Protein AF-A0A7G2JWH4-F1 (afdb_monomer)

InterPro domains:
  IPR027417 P-loop containing nucleoside triphosphate hydrolase [G3DSA:3.40.50.300] (33-163)
  IPR027417 P-loop containing nucleoside triphosphate hydrolase [SSF52540] (48-160)
  IPR049945 ORC1/DEAH AAA+ ATPase domain [PF13401] (47-158)
  IPR052026 ExeA/AAA ATPase DNA-binding & secretion [PTHR35894] (27-168)

Organism: NCBI:txid456482

Mean predicted aligned error: 9.85 Å

pLDDT: mean 84.72, std 18.27, range [26.84, 98.69]

Sequence (174 aa):
MQRLDDKVAEYLARQDQKILKAHYNSQFVSTLAARKTMDVMQYAHTEGKIVVVYGAAGLGKTATLKEYAARYPSSMLIETDPGYNPRVLLHKIAENCGVVAQGGNHDVFEKIVEKLDGSERLLIIDEAELLSTRSLEFVRRLHDKTQIGVVLAGMPRLLVNLRGKSGELFSSIW

Nearest PDB structures (foldseek):
  8xvb-assembly1_H  TM=9.325E-01  e=2.026E-09  Escherichia phage Mu
  8xvc-assembly1_A  TM=9.546E-01  e=2.554E-09  Escherichia phage Mu
  8bd5-assembly1_J  TM=8.460E-01  e=2.345E-06  Scytonema hofmannii
  8pqy-assembly1_A  TM=6.222E-01  e=5.814E-02  Homo sapiens
  1mxs-assembly1_A  TM=3.214E-01  e=1.481E+00  Pseudomonas putida

Solvent-accessible surface area (backbone atoms only — not comparable to full-atom values): 9743 Å² total; per-residue (Å²): 113,71,76,57,56,54,51,50,51,53,49,50,54,52,48,50,52,50,51,52,53,52,63,77,64,60,72,82,72,84,40,74,69,43,48,55,50,50,53,52,52,49,49,15,30,76,69,30,31,82,42,78,50,68,44,70,87,89,74,50,60,70,62,43,54,52,52,50,40,72,74,37,80,64,38,38,81,42,81,58,51,88,81,45,44,54,59,55,48,50,41,54,52,17,56,73,70,75,41,83,69,57,81,55,65,66,54,35,49,53,54,42,40,68,67,37,42,85,55,66,24,25,43,33,31,37,47,43,52,52,49,45,69,70,35,51,48,52,52,52,52,45,29,76,74,23,49,25,7,30,38,42,25,27,44,68,65,29,62,56,62,60,48,58,96,70,76,57,63,84,78,80,81,137

Radius of gyration: 18.81 Å; Cα contacts (8 Å, |Δi|>4): 232; chains: 1; bounding box: 48×56×44 Å

Secondary structur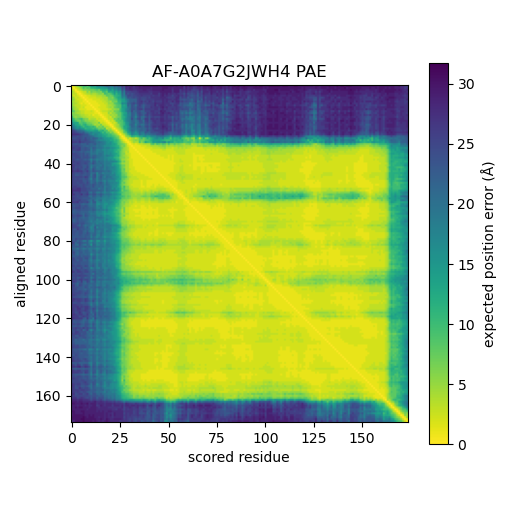e (DSSP, 8-state):
-HHHHHHHHHHHHHHHHHHHHHHHT-S----HHHHHHHHHHHHHHHHT-EEEEE--TTSSHHHHHHHHHHH-TTEEEEE--TT--HHHHHHHHHHHHT----SSHHHHHHHHHHHHTT---EEEEETGGGS-HHHHHHHHHHHHHH--EEEEEE-TTHHHHHTTTT--------

Foldseek 3Di:
DVVVVVVVVVVVVVVVVVVVVCVVVVPDDPDPLLVVLLVVQVCLLQQLEEDEAADDPPPCQVVSVVVSCVVDVLEDEDEDDLPDDLLNLLCSLCVSLVHDDDDDSVVSLVSSLVSQAVSSGEYEYAQLLSYALVNVVSVVVSSVSRSHGYYHYHYPCNVVRQCPDPNDDPDDDD

Structure (mmCIF, N/CA/C/O backbone):
data_AF-A0A7G2JWH4-F1
#
_entry.id   AF-A0A7G2JWH4-F1
#
loop_
_atom_site.group_PDB
_atom_site.id
_atom_site.type_symbol
_atom_site.label_atom_id
_atom_site.label_alt_id
_atom_site.label_comp_id
_atom_site.label_asym_id
_atom_site.label_entity_id
_atom_site.label_seq_id
_atom_site.pdbx_PDB_ins_code
_atom_site.Cartn_x
_atom_site.Cartn_y
_atom_site.Cartn_z
_atom_site.occupancy
_atom_site.B_iso_or_equiv
_atom_site.auth_seq_id
_atom_site.auth_comp_id
_atom_site.auth_asym_id
_atom_site.auth_atom_id
_atom_site.pdbx_PDB_model_num
ATOM 1 N N . MET A 1 1 ? 32.047 34.853 -12.181 1.00 55.22 1 MET A N 1
ATOM 2 C CA . MET A 1 1 ? 30.588 34.840 -12.422 1.00 55.22 1 MET A CA 1
ATOM 3 C C . MET A 1 1 ? 30.224 33.858 -13.530 1.00 55.22 1 MET A C 1
ATOM 5 O O . MET A 1 1 ? 29.509 32.924 -13.224 1.00 55.22 1 MET A O 1
ATOM 9 N N . GLN A 1 2 ? 30.857 33.927 -14.705 1.00 58.34 2 GLN A N 1
ATOM 10 C CA . GLN A 1 2 ? 30.590 33.074 -15.884 1.00 58.34 2 GLN A CA 1
ATOM 11 C C . GLN A 1 2 ? 30.420 31.554 -15.623 1.00 58.34 2 GLN A C 1
ATOM 13 O O . GLN A 1 2 ? 29.471 30.941 -16.087 1.00 58.34 2 GLN A O 1
ATOM 18 N N . ARG A 1 3 ? 31.268 30.945 -14.780 1.00 61.34 3 ARG A N 1
ATOM 19 C CA . ARG A 1 3 ? 31.238 29.493 -14.496 1.00 61.34 3 ARG A CA 1
ATOM 20 C C . ARG A 1 3 ? 30.019 29.011 -13.689 1.00 61.34 3 ARG A C 1
ATOM 22 O O . ARG A 1 3 ? 29.735 27.814 -13.677 1.00 61.34 3 ARG A O 1
ATOM 29 N N . LEU A 1 4 ? 29.363 29.902 -12.941 1.00 64.12 4 LEU A N 1
ATOM 30 C CA . LEU A 1 4 ? 28.152 29.558 -12.188 1.00 64.12 4 LEU A CA 1
ATOM 31 C C . LEU A 1 4 ? 26.940 29.570 -13.122 1.00 64.12 4 LEU A C 1
ATOM 33 O O . LEU A 1 4 ? 26.131 28.648 -13.069 1.00 64.12 4 LEU A O 1
ATOM 37 N N . ASP A 1 5 ? 26.893 30.549 -14.022 1.00 71.38 5 ASP A N 1
ATOM 38 C CA . ASP A 1 5 ? 25.829 30.711 -15.011 1.00 71.38 5 ASP A CA 1
ATOM 39 C C . ASP A 1 5 ? 25.803 29.527 -15.992 1.00 71.38 5 ASP A C 1
ATOM 41 O O . ASP A 1 5 ? 24.740 28.963 -16.248 1.00 71.38 5 ASP A O 1
ATOM 45 N N . ASP A 1 6 ? 26.975 29.044 -16.421 1.00 74.00 6 ASP A N 1
ATOM 46 C CA . ASP A 1 6 ? 27.096 27.860 -17.285 1.00 74.00 6 ASP A CA 1
ATOM 47 C C . ASP A 1 6 ? 26.560 26.582 -16.613 1.00 74.00 6 ASP A C 1
ATOM 49 O O . ASP A 1 6 ? 25.885 25.765 -17.239 1.00 74.00 6 ASP A O 1
ATOM 53 N N . LYS A 1 7 ? 26.815 26.413 -15.307 1.00 69.81 7 LYS A N 1
ATOM 54 C CA . LYS A 1 7 ? 26.317 25.260 -14.538 1.00 69.81 7 LYS A CA 1
ATOM 55 C C . LYS A 1 7 ? 24.815 25.329 -14.296 1.00 69.81 7 LYS A C 1
ATOM 57 O O . LYS A 1 7 ? 24.157 24.289 -14.273 1.00 69.81 7 LYS A O 1
ATOM 62 N N . VAL A 1 8 ? 24.278 26.531 -14.096 1.00 71.25 8 VAL A N 1
ATOM 63 C CA . VAL A 1 8 ? 22.834 26.751 -13.970 1.00 71.25 8 VAL A CA 1
ATOM 64 C C . VAL A 1 8 ? 22.151 26.463 -15.306 1.00 71.25 8 VAL A C 1
ATOM 66 O O . VAL A 1 8 ? 21.159 25.741 -15.325 1.00 71.25 8 VAL A O 1
ATOM 69 N N . ALA A 1 9 ? 22.719 26.916 -16.424 1.00 75.25 9 ALA A N 1
ATOM 70 C CA . ALA A 1 9 ? 22.206 26.622 -17.760 1.00 75.25 9 ALA A CA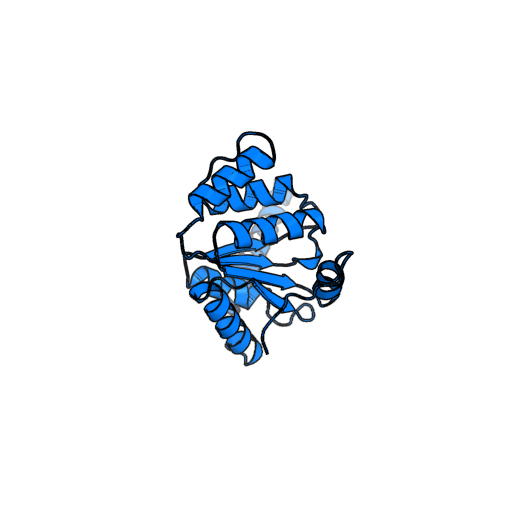 1
ATOM 71 C C . ALA A 1 9 ? 22.238 25.117 -18.081 1.00 75.25 9 ALA A C 1
ATOM 73 O O . ALA A 1 9 ? 21.250 24.568 -18.567 1.00 75.25 9 ALA A O 1
ATOM 74 N N . GLU A 1 10 ? 23.326 24.418 -17.742 1.00 78.75 10 GLU A N 1
ATOM 75 C CA . GLU A 1 10 ? 23.424 22.961 -17.905 1.00 78.75 10 GLU A CA 1
ATOM 76 C C . GLU A 1 10 ? 22.407 22.215 -17.021 1.00 78.75 10 GLU A C 1
ATOM 78 O O . GLU A 1 10 ? 21.809 21.222 -17.444 1.00 78.75 10 GLU A O 1
ATOM 83 N N . TYR A 1 11 ? 22.175 22.696 -15.795 1.00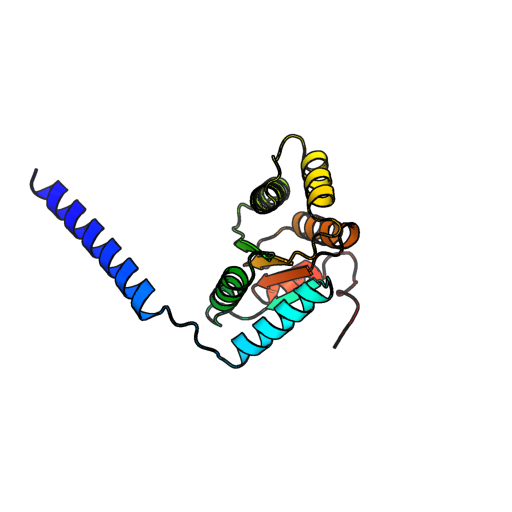 70.94 11 TYR A N 1
ATOM 84 C CA . TYR A 1 11 ? 21.171 22.138 -14.890 1.00 70.94 11 TYR A CA 1
ATOM 85 C C . TYR A 1 11 ? 19.744 22.329 -15.421 1.00 70.94 11 TYR A C 1
ATOM 87 O O . TYR A 1 11 ? 18.971 21.369 -15.432 1.00 70.94 11 TYR A O 1
ATOM 95 N N . LEU A 1 12 ? 19.413 23.529 -15.905 1.00 74.31 12 LEU A N 1
ATOM 96 C CA . LEU A 1 12 ? 18.108 23.837 -16.491 1.00 74.31 12 LEU A CA 1
ATOM 97 C C . LEU A 1 12 ? 17.874 23.031 -17.774 1.00 74.31 12 LEU A C 1
ATOM 99 O O . LEU A 1 12 ? 16.856 22.361 -17.880 1.00 74.31 12 LEU A O 1
ATOM 103 N N . ALA A 1 13 ? 18.861 22.940 -18.671 1.00 73.06 13 ALA A N 1
ATOM 104 C CA . ALA A 1 13 ? 18.763 22.114 -19.877 1.00 73.06 13 ALA A CA 1
ATOM 105 C C . ALA A 1 13 ? 18.560 20.619 -19.559 1.00 73.06 13 ALA A C 1
ATOM 107 O O . ALA A 1 13 ? 17.812 19.920 -20.246 1.00 73.06 13 ALA A O 1
ATOM 108 N N . ARG A 1 14 ? 19.186 20.109 -18.486 1.00 65.19 14 ARG A N 1
ATOM 109 C CA . ARG A 1 14 ? 18.938 18.746 -17.983 1.00 65.19 14 ARG A CA 1
ATOM 110 C C . ARG A 1 14 ? 17.534 18.581 -17.407 1.00 65.19 14 ARG A C 1
ATOM 112 O O . ARG A 1 14 ? 16.964 17.498 -17.547 1.00 65.19 14 ARG A O 1
ATOM 119 N N . GLN A 1 15 ? 16.985 19.599 -16.745 1.00 62.81 15 GLN A N 1
ATOM 120 C CA . GLN A 1 15 ? 15.600 19.570 -16.273 1.00 62.81 15 GLN A CA 1
ATOM 121 C C . GLN A 1 15 ? 14.619 19.605 -17.445 1.00 62.81 15 GLN A C 1
ATOM 123 O O . GLN A 1 15 ? 13.737 18.753 -17.501 1.00 62.81 15 GLN A O 1
ATOM 128 N N . ASP A 1 16 ? 14.846 20.467 -18.432 1.00 64.94 16 ASP A N 1
ATOM 129 C CA . ASP A 1 16 ? 14.018 20.573 -19.633 1.00 64.94 16 ASP A CA 1
ATOM 130 C C . ASP A 1 16 ? 14.042 19.278 -20.447 1.00 64.94 16 ASP A C 1
ATOM 132 O O . ASP A 1 16 ? 13.001 18.804 -20.893 1.00 64.94 16 ASP A O 1
ATOM 136 N N . GLN A 1 17 ? 15.199 18.619 -20.569 1.00 53.50 17 GLN A N 1
ATOM 137 C CA . GLN A 1 17 ? 15.286 17.298 -21.199 1.00 53.50 17 GLN A CA 1
ATOM 138 C C . GLN A 1 17 ? 14.561 16.200 -20.410 1.00 53.50 17 GLN A C 1
ATOM 140 O O . GLN A 1 17 ? 13.998 15.290 -21.022 1.00 53.50 17 GLN A O 1
ATOM 145 N N . LYS A 1 18 ? 14.556 16.254 -19.070 1.00 51.22 18 LYS A N 1
ATOM 146 C CA . LYS A 1 18 ? 13.765 15.330 -18.237 1.00 51.22 18 LYS A CA 1
ATOM 147 C C . LYS A 1 18 ? 12.267 15.582 -18.399 1.00 51.22 18 LYS A C 1
ATOM 149 O O . LYS A 1 18 ? 11.521 14.617 -18.523 1.00 51.22 18 LYS A O 1
ATOM 154 N N . ILE A 1 19 ? 11.853 16.847 -18.454 1.00 52.53 19 ILE A N 1
ATOM 155 C CA . ILE A 1 19 ? 10.468 17.269 -18.688 1.00 52.53 19 ILE A CA 1
ATOM 156 C C . ILE A 1 19 ? 10.018 16.826 -20.088 1.00 52.53 19 ILE A C 1
ATOM 158 O O . ILE A 1 19 ? 9.011 16.138 -20.224 1.00 52.53 19 ILE A O 1
ATOM 162 N N . LEU A 1 20 ? 10.810 17.096 -21.129 1.00 47.47 20 LEU A N 1
ATOM 163 C CA . LEU A 1 20 ? 10.532 16.679 -22.507 1.00 47.47 20 LEU A CA 1
ATOM 164 C C . LEU A 1 20 ? 10.472 15.152 -22.655 1.00 47.47 20 LEU A C 1
ATOM 166 O O . LEU A 1 20 ? 9.548 14.645 -23.285 1.00 47.47 20 LEU A O 1
ATOM 170 N N . LYS A 1 21 ? 11.393 14.390 -22.044 1.00 42.28 21 LYS A N 1
ATOM 171 C CA . LYS A 1 21 ? 11.318 12.914 -22.037 1.00 42.28 21 LYS A CA 1
ATOM 172 C C . LYS A 1 21 ? 10.117 12.383 -21.257 1.00 42.28 21 LYS A C 1
ATOM 174 O O . LYS A 1 21 ? 9.547 11.377 -21.669 1.00 42.28 21 LYS A O 1
ATOM 179 N N . ALA A 1 22 ? 9.726 13.037 -20.164 1.00 46.41 22 ALA A N 1
ATOM 180 C CA . ALA A 1 22 ? 8.513 12.688 -19.430 1.00 46.41 22 ALA A CA 1
ATOM 181 C C . ALA A 1 22 ? 7.254 12.929 -20.282 1.00 46.41 22 ALA A C 1
ATOM 183 O O . ALA A 1 22 ? 6.351 12.097 -20.275 1.00 46.41 22 ALA A O 1
ATOM 184 N N . HIS A 1 23 ? 7.223 14.004 -21.079 1.00 43.19 23 HIS A N 1
ATOM 185 C CA . HIS A 1 23 ? 6.112 14.304 -21.987 1.00 43.19 23 HIS A CA 1
ATOM 186 C C . HIS A 1 23 ? 6.062 13.401 -23.228 1.00 43.19 23 HIS A C 1
ATOM 188 O O . HIS A 1 23 ? 4.973 13.006 -23.632 1.00 43.19 23 HIS A O 1
ATOM 194 N N . TYR A 1 24 ? 7.203 13.020 -23.814 1.00 39.78 24 TYR A N 1
ATOM 195 C CA . TYR A 1 24 ? 7.237 12.139 -24.993 1.00 39.78 24 TYR A CA 1
ATOM 196 C C . TYR A 1 24 ? 6.878 10.673 -24.692 1.00 39.78 24 TYR A C 1
ATOM 198 O O . TYR A 1 24 ? 6.575 9.923 -25.615 1.00 39.78 24 TYR A O 1
ATOM 206 N N . ASN A 1 25 ? 6.881 10.265 -23.419 1.00 43.12 25 ASN A N 1
ATOM 207 C CA . ASN A 1 25 ? 6.579 8.897 -22.981 1.00 43.12 25 ASN A CA 1
ATOM 208 C C . ASN A 1 25 ? 5.259 8.802 -22.183 1.00 43.12 25 ASN A C 1
ATOM 210 O O . ASN A 1 25 ? 5.034 7.813 -21.487 1.00 43.12 25 ASN A O 1
ATOM 214 N N . SER A 1 26 ? 4.416 9.845 -22.227 1.00 46.09 26 SER A N 1
ATOM 215 C CA . SER A 1 26 ? 3.292 10.032 -21.294 1.00 46.09 26 SER A CA 1
ATOM 216 C C . SER A 1 26 ? 2.003 9.292 -21.655 1.00 46.09 26 SER A C 1
ATOM 218 O O . SER A 1 26 ? 1.088 9.240 -20.835 1.00 46.09 26 SER A O 1
ATOM 220 N N . GLN A 1 27 ? 1.897 8.703 -22.849 1.00 51.00 27 GLN A N 1
ATOM 221 C CA . GLN A 1 27 ? 0.755 7.847 -23.157 1.00 51.00 27 GLN A CA 1
ATOM 222 C C . GLN A 1 27 ? 0.991 6.467 -22.553 1.00 51.00 27 GLN A C 1
ATOM 224 O O . GLN A 1 27 ? 1.809 5.689 -23.045 1.00 51.00 27 GLN A O 1
ATOM 229 N N . PHE A 1 28 ? 0.261 6.161 -21.480 1.00 58.34 28 PHE A N 1
ATOM 230 C CA . PHE A 1 28 ? 0.179 4.810 -20.942 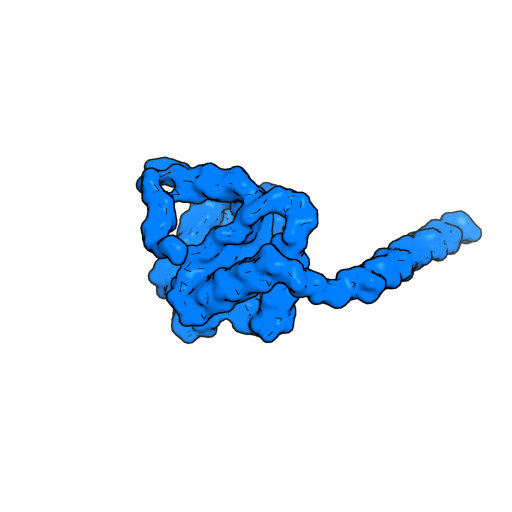1.00 58.34 28 PHE A CA 1
ATOM 231 C C . PHE A 1 28 ? -0.149 3.822 -22.069 1.00 58.34 28 PHE A C 1
ATOM 233 O O . PHE A 1 28 ? -1.216 3.869 -22.686 1.00 58.34 28 PHE A O 1
ATOM 240 N N . VAL A 1 29 ? 0.784 2.912 -22.34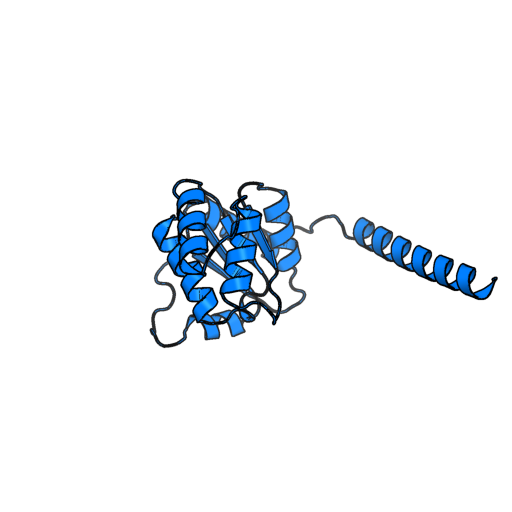8 1.00 67.00 29 VAL A N 1
ATOM 241 C CA . VAL A 1 29 ? 0.598 1.895 -23.380 1.00 67.00 29 VAL A CA 1
ATOM 242 C C . VAL A 1 29 ? -0.193 0.740 -22.782 1.00 67.00 29 VAL A C 1
ATOM 244 O O . VAL A 1 29 ? 0.290 0.012 -21.913 1.00 67.00 29 VAL A O 1
ATOM 247 N N . SER A 1 30 ? -1.412 0.544 -23.286 1.00 69.50 30 SER A N 1
ATOM 248 C CA . SER A 1 30 ? -2.289 -0.564 -22.901 1.00 69.50 30 SER A CA 1
ATOM 249 C C . SER A 1 30 ? -1.749 -1.899 -23.435 1.00 69.50 30 SER A C 1
ATOM 251 O O . SER A 1 30 ? -2.200 -2.426 -24.454 1.00 69.50 30 SER A O 1
ATOM 253 N N . THR A 1 31 ? -0.743 -2.449 -22.752 1.00 82.19 31 THR A N 1
ATOM 254 C CA . THR A 1 31 ? -0.253 -3.813 -22.992 1.00 82.19 31 THR A CA 1
ATOM 255 C C . THR A 1 31 ? -1.224 -4.839 -22.402 1.00 82.19 31 THR A C 1
ATOM 257 O O . THR A 1 31 ? -2.043 -4.520 -21.538 1.00 82.19 31 THR A O 1
ATOM 260 N N . LEU A 1 32 ? -1.130 -6.104 -22.827 1.00 79.81 32 LEU A N 1
ATOM 261 C CA . LEU A 1 32 ? -1.929 -7.188 -22.238 1.00 79.81 32 LEU A CA 1
ATOM 262 C C . LEU A 1 32 ? -1.697 -7.311 -20.720 1.00 79.81 32 LEU A C 1
ATOM 264 O O . LEU A 1 32 ? -2.649 -7.491 -19.966 1.00 79.81 32 LEU A O 1
ATOM 268 N N . ALA A 1 33 ? -0.442 -7.191 -20.279 1.00 79.56 33 ALA A N 1
ATOM 269 C CA . ALA A 1 33 ? -0.078 -7.248 -18.865 1.00 79.56 33 ALA A CA 1
ATOM 270 C C . ALA A 1 33 ? -0.654 -6.062 -18.081 1.00 79.56 33 ALA A C 1
ATOM 272 O O . ALA A 1 33 ? -1.157 -6.244 -16.972 1.00 79.56 33 ALA A O 1
ATOM 273 N N . ALA A 1 34 ? -0.637 -4.870 -18.680 1.00 85.62 34 ALA A N 1
ATOM 274 C CA . ALA A 1 34 ? -1.188 -3.675 -18.066 1.00 85.62 34 ALA A CA 1
ATOM 275 C C . ALA A 1 34 ? -2.719 -3.763 -17.942 1.00 85.62 34 ALA A C 1
ATOM 277 O O . ALA A 1 34 ? -3.250 -3.464 -16.881 1.00 85.62 34 ALA A O 1
ATOM 278 N N . ARG A 1 35 ? -3.424 -4.272 -18.966 1.00 88.25 35 ARG A N 1
ATOM 279 C CA . ARG A 1 35 ? -4.875 -4.538 -18.894 1.00 88.25 35 ARG A CA 1
ATOM 280 C C . ARG A 1 35 ? -5.232 -5.526 -17.785 1.00 88.25 35 ARG A C 1
ATOM 282 O O . ARG A 1 35 ? -6.016 -5.185 -16.916 1.00 88.25 35 ARG A O 1
ATOM 289 N N . LYS A 1 36 ? -4.575 -6.690 -17.744 1.00 88.50 36 LYS A N 1
ATOM 290 C CA . LYS A 1 36 ? -4.809 -7.683 -16.680 1.00 88.50 36 LYS A CA 1
ATOM 291 C C . LYS A 1 36 ? -4.546 -7.118 -15.285 1.00 88.50 36 LYS A C 1
ATOM 293 O O . LYS A 1 36 ? -5.293 -7.394 -14.358 1.00 88.50 36 LYS A O 1
ATOM 298 N N . THR A 1 37 ? -3.481 -6.331 -15.137 1.00 91.31 37 THR A N 1
ATOM 299 C CA . THR A 1 37 ? -3.176 -5.665 -13.866 1.00 91.31 37 THR A CA 1
ATOM 300 C C . THR A 1 37 ? -4.284 -4.684 -13.485 1.00 91.31 37 THR A C 1
ATOM 302 O O . THR A 1 37 ? -4.736 -4.721 -12.349 1.00 91.31 37 THR A O 1
ATOM 305 N N . MET A 1 38 ? -4.768 -3.864 -14.426 1.00 93.94 38 MET A N 1
ATOM 306 C CA . MET A 1 38 ? -5.902 -2.960 -14.195 1.00 93.94 38 MET A CA 1
ATOM 307 C C . MET A 1 38 ? -7.161 -3.720 -13.756 1.00 93.94 38 MET A C 1
ATOM 309 O O . MET A 1 38 ? -7.799 -3.306 -12.794 1.00 93.94 38 MET A O 1
ATOM 313 N N . ASP A 1 39 ? -7.482 -4.844 -14.403 1.00 93.19 39 ASP A N 1
ATOM 314 C CA . ASP A 1 39 ? -8.656 -5.662 -14.068 1.00 93.19 39 ASP A CA 1
ATOM 315 C C . ASP A 1 39 ? -8.555 -6.239 -12.645 1.00 93.19 39 ASP A C 1
ATOM 317 O O . ASP A 1 39 ? -9.505 -6.173 -11.867 1.00 93.19 39 ASP A O 1
ATOM 321 N N . VAL A 1 40 ? -7.379 -6.750 -12.265 1.00 93.88 40 VAL A N 1
ATOM 322 C CA . VAL A 1 40 ? -7.128 -7.290 -10.917 1.00 93.88 40 VAL A CA 1
ATOM 323 C C . VAL A 1 40 ? -7.146 -6.187 -9.852 1.00 93.88 40 VAL A C 1
ATOM 325 O O . VAL A 1 40 ? -7.651 -6.402 -8.752 1.00 93.88 40 VAL A O 1
ATOM 328 N N . MET A 1 41 ? -6.631 -4.995 -10.164 1.00 96.81 41 MET A N 1
ATOM 329 C CA . MET A 1 41 ? -6.727 -3.836 -9.271 1.00 96.81 41 MET A CA 1
ATOM 330 C C . MET A 1 41 ? -8.176 -3.376 -9.099 1.00 96.81 41 MET A C 1
ATOM 332 O O . MET A 1 41 ? -8.572 -3.055 -7.981 1.00 96.81 41 MET A O 1
ATOM 336 N N . GLN A 1 42 ? -8.966 -3.387 -10.176 1.00 96.69 42 GLN A N 1
ATOM 337 C CA . GLN A 1 42 ? -10.391 -3.074 -10.122 1.00 96.69 42 GLN A CA 1
ATOM 338 C C . GLN A 1 42 ? -11.138 -4.070 -9.242 1.00 96.69 42 GLN A C 1
ATOM 340 O O . GLN A 1 42 ? -11.890 -3.651 -8.371 1.00 96.69 42 GLN A O 1
ATOM 345 N N . TYR A 1 43 ? -10.871 -5.366 -9.411 1.00 94.50 43 TYR A N 1
ATOM 346 C CA . TYR A 1 43 ? -11.425 -6.414 -8.559 1.00 94.50 43 TYR A CA 1
ATOM 347 C C . TYR A 1 43 ? -11.086 -6.192 -7.078 1.00 94.50 43 TYR A C 1
ATOM 349 O O . TYR A 1 43 ? -11.968 -6.237 -6.227 1.00 94.50 43 TYR A O 1
ATOM 357 N N . ALA A 1 44 ? -9.824 -5.888 -6.759 1.00 95.56 44 ALA A N 1
ATOM 358 C CA . ALA A 1 44 ? -9.423 -5.580 -5.387 1.00 95.56 44 ALA A CA 1
ATOM 359 C C . ALA A 1 44 ? -10.164 -4.363 -4.821 1.00 95.56 44 ALA A C 1
ATOM 361 O O . ALA A 1 44 ? -10.572 -4.380 -3.663 1.00 95.56 44 ALA A O 1
ATOM 362 N N . HIS A 1 45 ? -10.338 -3.325 -5.640 1.00 97.75 45 HIS A N 1
ATOM 363 C CA . HIS A 1 45 ? -11.004 -2.082 -5.265 1.00 97.75 45 HIS A CA 1
ATOM 364 C C . HIS A 1 45 ? -12.492 -2.280 -4.978 1.00 97.75 45 HIS A C 1
ATOM 366 O O . HIS A 1 45 ? -12.973 -1.750 -3.986 1.00 97.75 45 HIS A O 1
ATOM 372 N N . THR A 1 46 ? -13.208 -3.036 -5.815 1.00 95.25 46 THR A N 1
ATOM 373 C CA . THR A 1 46 ? -14.661 -3.215 -5.670 1.00 95.25 46 THR A CA 1
ATOM 374 C C . THR A 1 46 ? -15.023 -4.283 -4.646 1.00 95.25 46 THR A C 1
ATOM 376 O O . THR A 1 46 ? -15.988 -4.116 -3.913 1.00 95.25 46 THR A O 1
ATOM 379 N N . GLU A 1 47 ? -14.246 -5.365 -4.564 1.00 95.50 47 GLU A N 1
ATOM 380 C CA . GLU A 1 47 ? -14.556 -6.513 -3.700 1.00 95.50 47 GLU A CA 1
ATOM 381 C C . GLU A 1 47 ? -13.851 -6.467 -2.337 1.00 95.50 47 GLU A C 1
ATOM 383 O O . GLU A 1 47 ? -13.961 -7.417 -1.555 1.00 95.50 47 GLU A O 1
ATOM 388 N N . GLY A 1 48 ? -13.067 -5.417 -2.071 1.00 93.19 48 GLY A N 1
ATOM 389 C CA . GLY A 1 48 ? -12.326 -5.276 -0.818 1.00 93.19 48 GLY A CA 1
ATOM 390 C C . GLY A 1 48 ? -11.320 -6.407 -0.596 1.00 93.19 48 GLY A C 1
ATOM 391 O O . GLY A 1 48 ? -11.213 -6.931 0.507 1.00 93.19 48 GLY A O 1
ATOM 392 N N . LYS A 1 49 ? -10.632 -6.862 -1.653 1.00 94.31 49 LYS A N 1
ATOM 393 C CA . LYS A 1 49 ? -9.692 -7.999 -1.585 1.00 94.31 49 LYS A CA 1
ATOM 394 C C . LYS A 1 49 ? -8.242 -7.550 -1.525 1.00 94.31 49 LYS A C 1
ATOM 396 O O . LYS A 1 49 ? -7.868 -6.518 -2.079 1.00 94.31 49 LYS A O 1
ATOM 401 N N . ILE A 1 50 ? -7.403 -8.394 -0.922 1.00 94.88 50 ILE A N 1
ATOM 402 C CA . ILE A 1 50 ? -5.950 -8.304 -1.075 1.00 94.88 50 ILE A CA 1
ATOM 403 C C . ILE A 1 50 ? -5.531 -9.053 -2.340 1.00 94.88 50 ILE A C 1
ATOM 405 O O . ILE A 1 50 ? -5.771 -10.252 -2.465 1.00 94.88 50 ILE A O 1
ATOM 409 N N . VAL A 1 51 ? -4.847 -8.365 -3.248 1.00 94.75 51 VAL A N 1
ATOM 410 C CA . VAL A 1 51 ? -4.257 -8.943 -4.459 1.00 94.75 51 VAL A CA 1
ATOM 411 C C . VAL A 1 51 ? -2.759 -8.666 -4.516 1.00 94.75 51 VAL A C 1
ATOM 413 O O . VAL A 1 51 ? -2.270 -7.646 -4.025 1.00 94.75 51 VAL A O 1
ATOM 416 N N . VAL A 1 52 ? -2.016 -9.579 -5.141 1.00 94.62 52 VAL A N 1
ATOM 417 C CA . VAL A 1 52 ? -0.564 -9.458 -5.314 1.00 94.62 52 VAL A CA 1
ATOM 418 C C . VAL A 1 52 ? -0.228 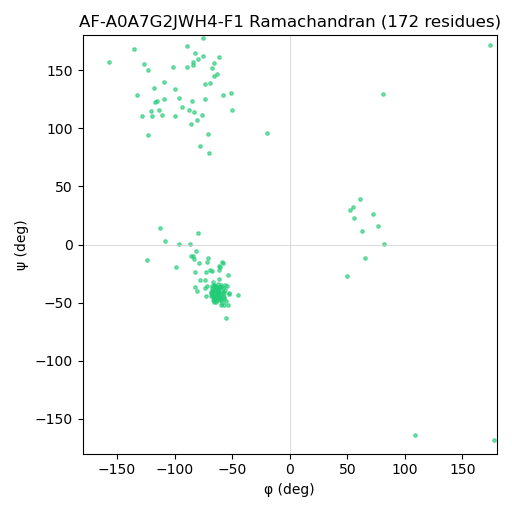-9.387 -6.797 1.00 94.62 52 VAL A C 1
ATOM 420 O O . VAL A 1 52 ? -0.525 -10.308 -7.554 1.00 94.62 52 VAL A O 1
ATOM 423 N N . VAL A 1 53 ? 0.445 -8.314 -7.207 1.00 92.06 53 VAL A N 1
ATOM 424 C CA . VAL A 1 53 ? 0.908 -8.101 -8.583 1.00 92.06 53 VAL A CA 1
ATOM 425 C C . VAL A 1 53 ? 2.428 -8.189 -8.606 1.00 92.06 53 VAL A C 1
ATOM 427 O O . VAL A 1 53 ? 3.124 -7.316 -8.096 1.00 92.06 53 VAL A O 1
ATOM 430 N N . TYR A 1 54 ? 2.985 -9.230 -9.220 1.00 90.31 54 TYR A N 1
ATOM 431 C CA . TYR A 1 54 ? 4.435 -9.419 -9.248 1.00 90.31 54 TYR A CA 1
ATOM 432 C C . TYR A 1 54 ? 4.987 -9.611 -10.658 1.00 90.31 54 TYR A C 1
ATOM 434 O O . TYR A 1 54 ? 4.300 -10.041 -11.580 1.00 90.31 54 TYR A O 1
ATOM 442 N N . GLY A 1 55 ? 6.264 -9.280 -10.828 1.00 87.19 55 GLY A N 1
ATOM 443 C CA . GLY A 1 55 ? 6.983 -9.451 -12.089 1.00 87.19 55 GLY A CA 1
ATOM 444 C C . GLY A 1 55 ? 8.377 -8.842 -12.022 1.00 87.19 55 GLY A C 1
ATOM 445 O O . GLY A 1 55 ? 8.693 -8.147 -11.059 1.00 87.19 55 GLY A O 1
ATOM 446 N N . ALA A 1 56 ? 9.214 -9.069 -13.031 1.00 81.62 56 ALA A N 1
ATOM 447 C CA . ALA A 1 56 ? 10.532 -8.441 -13.109 1.00 81.62 56 ALA A CA 1
ATOM 448 C C . ALA A 1 56 ? 10.450 -6.899 -13.184 1.00 81.62 56 ALA A C 1
ATOM 450 O O . ALA A 1 56 ? 9.403 -6.315 -13.499 1.00 81.62 56 ALA A O 1
ATOM 451 N N . ALA A 1 57 ? 11.560 -6.228 -12.875 1.00 81.62 57 ALA A N 1
ATOM 452 C CA . ALA A 1 57 ? 11.691 -4.788 -13.061 1.00 81.62 57 ALA A CA 1
ATOM 453 C C . ALA A 1 57 ? 11.583 -4.441 -14.556 1.00 81.62 57 ALA A C 1
ATOM 455 O O . ALA A 1 57 ? 11.980 -5.229 -15.412 1.00 81.62 57 ALA A O 1
ATOM 456 N N . GLY A 1 58 ? 11.011 -3.279 -14.873 1.00 79.88 58 GLY A N 1
ATOM 457 C CA . GLY A 1 58 ? 10.837 -2.835 -16.262 1.00 79.88 58 GLY A CA 1
ATOM 458 C C . GLY A 1 58 ? 9.616 -3.404 -17.001 1.00 79.88 58 GLY A C 1
ATOM 459 O O . GLY A 1 58 ? 9.379 -3.013 -18.136 1.00 79.88 58 GLY A O 1
ATOM 460 N N . LEU A 1 59 ? 8.785 -4.247 -16.372 1.00 81.94 59 LEU A N 1
ATOM 461 C CA . LEU A 1 59 ? 7.544 -4.773 -16.980 1.00 81.94 59 LEU A CA 1
ATOM 462 C C . LEU A 1 59 ? 6.345 -3.802 -16.938 1.00 81.94 59 LEU A C 1
ATOM 464 O O . LEU A 1 59 ? 5.216 -4.201 -17.204 1.00 81.94 59 LEU A O 1
ATOM 468 N N . GLY A 1 60 ? 6.561 -2.538 -16.566 1.00 85.06 60 GLY A N 1
ATOM 469 C CA . GLY A 1 60 ? 5.499 -1.525 -16.536 1.00 85.06 60 GLY A CA 1
ATOM 470 C C . GLY A 1 60 ? 4.530 -1.616 -15.349 1.00 85.06 60 GLY A C 1
ATOM 471 O O . GLY A 1 60 ? 3.477 -0.983 -15.396 1.00 85.06 60 GLY A O 1
ATOM 472 N N . LYS A 1 61 ? 4.874 -2.355 -14.279 1.00 89.94 61 LYS A N 1
ATOM 473 C CA . LYS A 1 61 ? 4.059 -2.452 -13.048 1.00 89.94 61 LYS A CA 1
ATOM 474 C C . LYS A 1 61 ? 3.779 -1.068 -12.458 1.00 89.94 61 LYS A C 1
ATOM 476 O O . LYS A 1 61 ? 2.642 -0.621 -12.500 1.00 89.94 61 LYS A O 1
ATOM 481 N N . THR A 1 62 ? 4.825 -0.354 -12.044 1.00 92.88 62 THR A N 1
ATOM 482 C CA . THR A 1 62 ? 4.749 1.000 -11.471 1.00 92.88 62 THR A CA 1
ATOM 483 C C . THR A 1 62 ? 3.974 1.975 -12.356 1.00 92.88 62 THR A C 1
ATOM 485 O O . THR A 1 62 ? 3.141 2.726 -11.861 1.00 92.88 62 THR A O 1
ATOM 488 N N . ALA A 1 63 ? 4.179 1.934 -13.679 1.00 93.25 63 ALA A N 1
ATOM 489 C CA . ALA A 1 63 ? 3.425 2.771 -14.615 1.00 93.25 63 ALA A CA 1
ATOM 490 C C . ALA A 1 63 ? 1.919 2.451 -14.599 1.00 93.25 63 ALA A C 1
ATOM 492 O O . ALA A 1 63 ? 1.100 3.361 -14.608 1.00 93.25 63 ALA A O 1
ATOM 493 N N . THR A 1 64 ? 1.554 1.169 -14.516 1.00 93.69 64 THR A N 1
ATOM 494 C CA . THR A 1 64 ? 0.155 0.728 -14.429 1.00 93.69 64 THR A CA 1
ATOM 495 C C . THR A 1 64 ? -0.485 1.112 -13.096 1.00 93.69 64 THR A C 1
ATOM 497 O O . THR A 1 64 ? -1.612 1.598 -13.090 1.00 93.69 64 THR A O 1
ATOM 500 N N . LEU A 1 65 ? 0.235 0.961 -11.979 1.00 96.44 65 LEU A N 1
ATOM 501 C CA . LEU A 1 65 ? -0.253 1.364 -10.654 1.00 96.44 65 LEU A CA 1
ATOM 502 C C . LEU A 1 65 ? -0.511 2.874 -10.584 1.00 96.44 65 LEU A C 1
ATOM 504 O O . LEU A 1 65 ? -1.555 3.296 -10.092 1.00 96.44 65 LEU A O 1
ATOM 508 N N . LYS A 1 66 ? 0.421 3.680 -11.113 1.00 96.56 66 LYS A N 1
ATOM 509 C CA . LYS A 1 66 ? 0.298 5.144 -11.193 1.00 96.56 66 LYS A CA 1
ATOM 510 C C . LYS A 1 66 ? -0.875 5.567 -12.067 1.00 96.56 66 LYS A C 1
ATOM 512 O O . LYS A 1 66 ? -1.638 6.440 -11.671 1.00 96.56 66 LYS A O 1
ATOM 517 N N . GLU A 1 67 ? -1.042 4.921 -13.218 1.00 95.50 67 GLU A N 1
ATOM 518 C CA . GLU A 1 67 ? -2.173 5.171 -14.111 1.00 95.50 67 GLU A CA 1
ATOM 519 C C . GLU A 1 67 ? -3.509 4.840 -13.430 1.00 95.50 67 GLU A C 1
ATOM 521 O O . GLU A 1 67 ? -4.443 5.635 -13.497 1.00 95.50 67 GLU A O 1
ATOM 526 N N . TYR A 1 68 ? -3.611 3.703 -12.731 1.00 96.19 68 TYR A N 1
ATOM 527 C CA . TYR A 1 68 ? -4.824 3.357 -11.987 1.00 96.19 68 TYR A CA 1
ATOM 528 C C . TYR A 1 68 ? -5.105 4.397 -10.897 1.00 96.19 68 TYR A C 1
ATOM 530 O O . TYR A 1 68 ? -6.230 4.881 -10.778 1.00 96.19 68 TYR A O 1
ATOM 538 N N . ALA A 1 69 ? -4.074 4.785 -10.139 1.00 96.62 69 ALA A N 1
ATOM 539 C CA . ALA A 1 69 ? -4.219 5.754 -9.062 1.00 96.62 69 ALA A CA 1
ATOM 540 C C . ALA A 1 69 ? -4.663 7.139 -9.558 1.00 96.62 69 ALA A C 1
ATOM 542 O O . ALA A 1 69 ? -5.487 7.793 -8.924 1.00 96.62 69 ALA A O 1
ATOM 543 N N . ALA A 1 70 ? -4.182 7.556 -10.732 1.00 95.69 70 ALA A N 1
ATOM 544 C CA . ALA A 1 70 ? -4.615 8.787 -11.383 1.00 95.69 70 ALA A CA 1
ATOM 545 C C . ALA A 1 70 ? -6.082 8.734 -11.851 1.00 95.69 70 ALA A C 1
ATOM 547 O O . ALA A 1 70 ? -6.764 9.758 -11.842 1.00 95.69 70 ALA A O 1
ATOM 548 N N . ARG A 1 71 ? -6.580 7.556 -12.252 1.00 95.38 71 ARG A N 1
ATOM 549 C CA . ARG A 1 71 ? -7.971 7.364 -12.703 1.00 95.38 71 ARG A CA 1
ATOM 550 C C . ARG A 1 71 ? -8.977 7.280 -11.560 1.00 95.38 71 ARG A C 1
ATOM 552 O O . ARG A 1 71 ? -10.126 7.671 -11.747 1.00 95.38 71 ARG A O 1
ATOM 559 N N . TYR A 1 72 ? -8.561 6.769 -10.403 1.00 94.75 72 TYR A N 1
ATOM 560 C CA . TYR A 1 72 ? -9.444 6.498 -9.270 1.00 94.75 72 TYR A CA 1
ATOM 561 C C . TYR A 1 72 ? -8.970 7.227 -8.005 1.00 94.75 72 TYR A C 1
ATOM 563 O O . TYR A 1 72 ? -8.170 6.675 -7.245 1.00 94.75 72 TYR A O 1
ATOM 571 N N . PRO A 1 73 ? -9.496 8.435 -7.717 1.00 92.94 73 PRO A N 1
ATOM 572 C CA . PRO A 1 73 ? -9.088 9.240 -6.559 1.00 92.94 73 PRO A CA 1
ATOM 573 C C . PRO A 1 73 ? -9.332 8.590 -5.186 1.00 92.94 73 PRO A C 1
ATOM 575 O O . PRO A 1 73 ? -8.736 9.001 -4.192 1.00 92.94 73 PRO A O 1
ATOM 578 N N . SER A 1 74 ? -10.205 7.581 -5.106 1.00 95.12 74 SER A N 1
ATOM 579 C CA . SER A 1 74 ? -10.418 6.778 -3.893 1.00 95.12 74 SER A CA 1
ATOM 580 C C . SER A 1 74 ? -9.245 5.841 -3.581 1.00 95.12 74 SER A C 1
ATOM 582 O O . SER A 1 74 ? -9.161 5.317 -2.469 1.00 95.12 74 SER A O 1
ATOM 584 N N . SER A 1 75 ? -8.307 5.660 -4.511 1.00 97.25 75 SER A N 1
ATOM 585 C CA . SER A 1 75 ? -7.092 4.883 -4.286 1.00 97.25 75 SER A CA 1
ATOM 586 C C . SER A 1 75 ? -5.977 5.699 -3.618 1.00 97.25 75 SER A C 1
ATOM 588 O O . SER A 1 75 ? -5.916 6.924 -3.704 1.00 97.25 75 SER A O 1
ATOM 590 N N . MET A 1 76 ? -5.090 5.003 -2.915 1.00 97.56 76 MET A N 1
ATOM 591 C CA . MET A 1 76 ? -3.943 5.556 -2.203 1.00 97.56 76 MET A CA 1
ATOM 592 C C . MET A 1 76 ? -2.705 4.790 -2.638 1.00 97.56 76 MET A C 1
ATOM 594 O O . MET A 1 76 ? -2.567 3.615 -2.303 1.00 97.56 76 MET A O 1
ATOM 598 N N . LEU A 1 77 ? -1.814 5.439 -3.384 1.00 98.12 77 LEU A N 1
ATOM 599 C CA . LEU A 1 77 ? -0.567 4.831 -3.837 1.00 98.12 77 LEU A CA 1
ATOM 600 C C . LEU A 1 77 ? 0.583 5.193 -2.898 1.00 98.12 77 LEU A C 1
ATOM 602 O O . LEU A 1 77 ? 0.866 6.365 -2.661 1.00 98.12 77 LEU A O 1
ATOM 606 N N . ILE A 1 78 ? 1.278 4.170 -2.410 1.00 98.19 78 ILE A N 1
ATOM 607 C CA . ILE A 1 78 ? 2.500 4.289 -1.622 1.00 98.19 78 ILE A CA 1
ATOM 608 C C . ILE A 1 78 ? 3.619 3.559 -2.361 1.00 98.19 78 ILE A C 1
ATOM 610 O O . ILE A 1 78 ? 3.588 2.340 -2.501 1.00 98.19 78 ILE A O 1
ATOM 614 N N . GLU A 1 79 ? 4.622 4.309 -2.807 1.00 97.50 79 GLU A N 1
ATOM 615 C CA . GLU A 1 79 ? 5.890 3.762 -3.298 1.00 97.50 79 GLU A CA 1
ATOM 616 C C . GLU A 1 79 ? 6.827 3.590 -2.099 1.00 97.50 79 GLU A C 1
ATOM 618 O O . GLU A 1 79 ? 7.154 4.563 -1.410 1.00 97.50 79 GLU A O 1
ATOM 623 N N . THR A 1 80 ? 7.191 2.344 -1.794 1.00 97.19 80 THR A N 1
ATOM 624 C CA . THR A 1 80 ? 8.045 2.043 -0.640 1.00 97.19 80 THR A CA 1
ATOM 625 C C . THR A 1 80 ? 9.523 2.198 -0.978 1.00 97.19 80 THR A C 1
ATOM 627 O O . THR A 1 80 ? 9.927 2.128 -2.132 1.00 97.19 80 THR A O 1
ATOM 630 N N . ASP A 1 81 ? 10.336 2.418 0.052 1.00 94.00 81 ASP A N 1
ATOM 631 C CA . ASP A 1 81 ? 11.793 2.437 -0.041 1.00 94.00 81 ASP A CA 1
ATOM 632 C C . ASP A 1 81 ? 12.407 1.643 1.133 1.00 94.00 81 ASP A C 1
ATOM 634 O O . ASP A 1 81 ? 11.696 1.301 2.089 1.00 94.00 81 ASP A O 1
ATOM 638 N N . PRO A 1 82 ? 13.719 1.329 1.115 1.00 93.19 82 PRO A N 1
ATOM 639 C CA . PRO A 1 82 ? 14.357 0.531 2.168 1.00 93.19 82 PRO A CA 1
ATOM 640 C C . PRO A 1 82 ? 14.263 1.105 3.596 1.00 93.19 82 PRO A C 1
ATOM 642 O O . PRO A 1 82 ? 14.528 0.388 4.560 1.00 93.19 82 PRO A O 1
ATOM 645 N N . GLY A 1 83 ? 13.907 2.381 3.761 1.00 93.25 83 GLY A N 1
ATOM 646 C CA . GLY A 1 83 ? 13.701 3.041 5.050 1.00 93.25 83 GLY A CA 1
ATOM 647 C C . GLY A 1 83 ? 12.330 2.780 5.686 1.00 93.25 83 GLY A C 1
ATOM 648 O O . GLY A 1 83 ? 12.098 3.185 6.831 1.00 93.25 83 GLY A O 1
ATOM 649 N N . TYR A 1 84 ? 11.416 2.094 4.992 1.00 96.44 84 TYR A N 1
ATOM 650 C CA . TYR A 1 84 ? 10.063 1.834 5.481 1.00 96.44 84 TYR A CA 1
ATOM 651 C C . TYR A 1 84 ? 10.040 0.820 6.632 1.00 96.44 84 TYR A C 1
ATOM 653 O O . TYR A 1 84 ? 9.928 -0.396 6.465 1.00 96.44 84 TYR A O 1
ATOM 661 N N . ASN A 1 85 ? 10.042 1.346 7.853 1.00 96.38 85 ASN A N 1
ATOM 662 C CA . ASN A 1 85 ? 9.627 0.610 9.044 1.00 96.38 85 ASN A CA 1
ATOM 663 C C . ASN A 1 85 ? 8.103 0.769 9.283 1.00 96.38 85 ASN A C 1
ATOM 665 O O . ASN A 1 85 ? 7.460 1.607 8.643 1.00 96.38 85 ASN A O 1
ATOM 669 N N . PRO A 1 86 ? 7.493 0.011 10.217 1.00 96.62 86 PRO A N 1
ATOM 670 C CA . PRO A 1 86 ? 6.054 0.098 10.474 1.00 96.62 86 PRO A CA 1
ATOM 671 C C . PRO A 1 86 ? 5.548 1.501 10.822 1.00 96.62 86 PRO A C 1
ATOM 673 O O . PRO A 1 86 ? 4.449 1.866 10.422 1.00 96.62 86 PRO A O 1
ATOM 676 N N . ARG A 1 87 ? 6.342 2.307 11.539 1.00 96.88 87 ARG A N 1
ATOM 677 C CA . ARG A 1 87 ? 5.959 3.683 11.879 1.00 96.88 87 ARG A CA 1
ATOM 678 C C . ARG A 1 87 ? 5.889 4.542 10.620 1.00 96.88 87 ARG A C 1
ATOM 680 O O . ARG A 1 87 ? 4.893 5.221 10.414 1.00 96.88 87 ARG A O 1
ATOM 687 N N . VAL A 1 88 ? 6.912 4.481 9.768 1.00 97.50 88 VAL A N 1
ATOM 688 C CA . VAL A 1 88 ? 6.948 5.234 8.503 1.00 97.50 88 VAL A CA 1
ATOM 689 C C . VAL A 1 88 ? 5.772 4.841 7.609 1.00 97.50 88 VAL A C 1
ATOM 691 O O . VAL A 1 88 ? 5.065 5.723 7.128 1.00 97.50 88 VAL A O 1
ATOM 694 N N . LEU A 1 89 ? 5.505 3.538 7.463 1.00 98.19 89 LEU A N 1
ATOM 695 C CA . LEU A 1 89 ? 4.378 3.045 6.671 1.00 98.19 89 LEU A CA 1
ATOM 696 C C . LEU A 1 89 ? 3.035 3.580 7.188 1.00 98.19 89 LEU A C 1
ATOM 698 O O . LEU A 1 89 ? 2.263 4.134 6.412 1.00 98.19 89 LEU A O 1
ATOM 702 N N . LEU A 1 90 ? 2.762 3.458 8.491 1.00 98.12 90 LEU A N 1
ATOM 703 C CA . LEU A 1 90 ? 1.507 3.943 9.076 1.00 98.12 90 LEU A CA 1
ATOM 704 C C . LEU A 1 90 ? 1.355 5.457 8.920 1.00 98.12 90 LEU A C 1
ATOM 706 O O . LEU A 1 90 ? 0.286 5.927 8.553 1.00 98.12 90 LEU A O 1
ATOM 710 N N . HIS A 1 91 ? 2.423 6.225 9.134 1.00 97.44 91 HIS A N 1
ATOM 711 C CA . HIS A 1 91 ? 2.391 7.670 8.915 1.00 97.44 91 HIS A CA 1
ATOM 712 C C . HIS A 1 91 ? 2.099 8.023 7.448 1.00 97.44 91 HIS A C 1
ATOM 714 O O . HIS A 1 91 ? 1.315 8.934 7.195 1.00 97.44 91 HIS A O 1
ATOM 720 N N . LYS A 1 92 ? 2.668 7.283 6.487 1.00 97.81 92 LYS A N 1
ATOM 721 C CA . LYS A 1 92 ? 2.40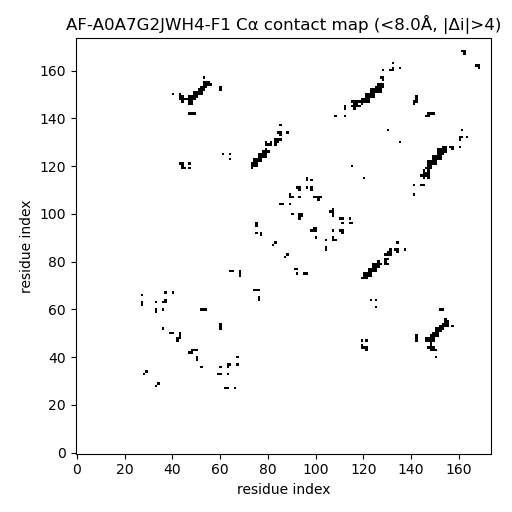1 7.479 5.054 1.00 97.81 92 LYS A CA 1
ATOM 722 C C . LYS A 1 92 ? 0.969 7.120 4.666 1.00 97.81 92 LYS A C 1
ATOM 724 O O . LYS A 1 92 ? 0.354 7.852 3.893 1.00 97.81 92 LYS A O 1
ATOM 729 N N . ILE A 1 93 ? 0.416 6.046 5.228 1.00 97.88 93 ILE A N 1
ATOM 730 C CA . ILE A 1 93 ? -0.999 5.699 5.038 1.00 97.88 93 ILE A CA 1
ATOM 731 C C . ILE A 1 93 ? -1.890 6.791 5.641 1.00 97.88 93 ILE A C 1
ATOM 733 O O . ILE A 1 93 ? -2.784 7.280 4.959 1.00 97.88 93 ILE A O 1
ATOM 737 N N . ALA A 1 94 ? -1.619 7.230 6.874 1.00 97.38 94 ALA A N 1
ATOM 738 C CA . ALA A 1 94 ? -2.379 8.289 7.536 1.00 97.38 94 ALA A CA 1
ATOM 739 C C . ALA A 1 94 ? -2.398 9.589 6.717 1.00 97.38 94 ALA A C 1
ATOM 741 O O . ALA A 1 94 ? -3.469 10.149 6.499 1.00 97.38 94 ALA A O 1
ATOM 742 N N . GLU A 1 95 ? -1.247 10.015 6.189 1.00 96.12 95 GLU A N 1
ATOM 743 C CA . GLU A 1 95 ? -1.127 11.176 5.297 1.00 96.12 95 GLU A CA 1
ATOM 744 C C . GLU A 1 95 ? -2.051 11.047 4.069 1.00 96.12 95 GLU A C 1
ATOM 746 O O . GLU A 1 95 ? -2.850 11.943 3.804 1.00 96.12 95 GLU A O 1
ATOM 751 N N . ASN A 1 96 ? -2.037 9.895 3.387 1.00 95.06 96 ASN A N 1
ATOM 752 C CA . ASN A 1 96 ? -2.903 9.610 2.229 1.00 95.06 96 ASN A CA 1
ATOM 753 C C . ASN A 1 96 ? -4.401 9.492 2.587 1.00 95.06 96 ASN A C 1
ATOM 755 O O . ASN A 1 96 ? -5.283 9.675 1.738 1.00 95.06 96 ASN A O 1
ATOM 759 N N . CYS A 1 97 ? -4.706 9.195 3.851 1.00 91.31 97 CYS A N 1
ATOM 760 C CA . CYS A 1 97 ? -6.069 9.146 4.376 1.00 91.31 97 CYS A CA 1
ATOM 761 C C . CYS A 1 97 ? -6.590 10.514 4.848 1.00 91.31 97 CYS A C 1
ATOM 763 O O . CYS A 1 97 ? -7.781 10.633 5.141 1.00 91.31 97 CYS A O 1
ATOM 765 N N . GLY A 1 98 ? -5.727 11.533 4.938 1.00 92.50 98 GLY A N 1
ATOM 766 C CA . GLY A 1 98 ? -6.049 12.815 5.571 1.00 92.50 98 GLY A CA 1
ATOM 767 C C . GLY A 1 98 ? -6.144 12.729 7.100 1.00 92.50 98 GLY A C 1
ATOM 768 O O . GLY A 1 98 ? -6.875 13.497 7.720 1.00 92.50 98 GLY A O 1
ATOM 769 N N . VAL A 1 99 ? -5.441 11.772 7.710 1.00 93.44 99 VAL A N 1
ATOM 770 C CA . VAL A 1 99 ? -5.392 11.541 9.158 1.00 93.44 99 VAL A CA 1
ATOM 771 C C . VAL A 1 99 ? -4.118 12.148 9.735 1.00 93.44 99 VAL A C 1
ATOM 773 O O . VAL A 1 99 ? -3.013 11.921 9.245 1.00 93.44 99 VAL A O 1
ATOM 776 N N . VAL A 1 100 ? -4.254 12.878 10.841 1.00 93.06 100 VAL A N 1
ATOM 777 C CA . VAL A 1 100 ? -3.101 13.412 11.571 1.00 93.06 100 VAL A CA 1
ATOM 778 C C . VAL A 1 100 ? -2.433 12.293 12.376 1.00 93.06 100 VAL A C 1
ATOM 780 O O . VAL A 1 100 ? -2.974 11.795 13.368 1.00 93.06 100 VAL A O 1
ATOM 783 N N . ALA A 1 101 ? -1.222 11.917 11.964 1.00 91.50 101 ALA A N 1
ATOM 784 C CA . ALA A 1 101 ? -0.434 10.868 12.598 1.00 91.50 101 ALA A CA 1
ATOM 785 C C . ALA A 1 101 ? 0.242 11.362 13.893 1.00 91.50 101 ALA A C 1
ATOM 787 O O . ALA A 1 101 ? 1.398 11.786 13.907 1.00 91.50 101 ALA A O 1
ATOM 788 N N . GLN A 1 102 ? -0.505 11.309 14.995 1.00 91.75 102 GLN A N 1
ATOM 789 C CA . GLN A 1 102 ? -0.038 11.623 16.347 1.00 91.75 102 GLN A CA 1
ATOM 790 C C . GLN A 1 102 ? -0.152 10.401 17.254 1.00 91.75 102 GLN A C 1
ATOM 792 O O . GLN A 1 102 ? -1.205 9.762 17.278 1.00 91.75 102 GLN A O 1
ATOM 797 N N . GLY A 1 103 ? 0.909 10.151 18.027 1.00 93.88 103 GLY A N 1
ATOM 798 C CA . GLY A 1 103 ? 1.005 9.052 18.987 1.00 93.88 103 GLY A CA 1
ATOM 799 C C . GLY A 1 103 ? 1.965 7.936 18.567 1.00 93.88 103 GLY A C 1
ATOM 800 O O . GLY A 1 103 ? 2.849 8.100 17.708 1.00 93.88 103 GLY A O 1
ATOM 801 N N . GLY A 1 104 ? 1.812 6.795 19.233 1.00 94.75 104 GLY A N 1
ATOM 802 C CA . GLY A 1 104 ? 2.473 5.547 18.882 1.00 94.75 104 GLY A CA 1
ATOM 803 C C . GLY A 1 104 ? 1.833 4.888 17.659 1.00 94.75 104 GLY A C 1
ATOM 804 O O . GLY A 1 104 ? 0.836 5.352 17.113 1.00 94.75 104 GLY A O 1
ATOM 805 N N . ASN A 1 105 ? 2.402 3.763 17.226 1.00 94.44 105 ASN A N 1
ATOM 806 C CA . ASN A 1 105 ? 1.890 3.039 16.058 1.00 94.44 105 ASN A CA 1
ATOM 807 C C . ASN A 1 105 ? 0.436 2.583 16.242 1.00 94.44 105 ASN A C 1
ATOM 809 O O . ASN A 1 105 ? -0.309 2.571 15.273 1.00 94.44 105 ASN A O 1
ATOM 813 N N . HIS A 1 106 ? 0.041 2.216 17.465 1.00 96.12 106 HIS A N 1
ATOM 814 C CA . HIS A 1 106 ? -1.329 1.796 17.752 1.00 96.12 106 HIS A CA 1
ATOM 815 C C . HIS A 1 106 ? -2.325 2.950 17.579 1.00 96.12 106 HIS A C 1
ATOM 817 O O . HIS A 1 106 ? -3.299 2.791 16.854 1.00 96.12 106 HIS A O 1
ATOM 823 N N . ASP A 1 107 ? -2.026 4.127 18.139 1.00 97.06 107 ASP A N 1
ATOM 824 C CA . ASP A 1 107 ? -2.893 5.310 18.035 1.00 97.06 107 ASP A CA 1
ATOM 825 C C . ASP A 1 107 ? -3.096 5.737 16.577 1.00 97.06 107 ASP A C 1
ATOM 827 O O . ASP A 1 107 ? -4.205 6.045 16.147 1.00 97.06 107 ASP A O 1
ATOM 831 N N . VAL A 1 108 ? -2.009 5.743 15.797 1.00 97.81 108 VAL A N 1
ATOM 832 C CA . VAL A 1 108 ? -2.065 6.081 14.370 1.00 97.81 108 VAL A CA 1
ATOM 833 C C . VAL A 1 108 ? -2.851 5.020 13.600 1.00 97.81 108 VAL A C 1
ATOM 835 O O . VAL A 1 108 ? -3.670 5.370 12.758 1.00 97.81 108 VAL A O 1
ATOM 838 N N . PHE A 1 109 ? -2.636 3.738 13.899 1.00 98.19 109 PHE A N 1
ATOM 839 C CA . PHE A 1 109 ? -3.340 2.640 13.246 1.00 98.19 109 PHE A CA 1
ATOM 840 C C . PHE A 1 109 ? -4.855 2.696 13.475 1.00 98.19 109 PHE A C 1
ATOM 842 O O . PHE A 1 109 ? -5.600 2.613 12.505 1.00 98.19 109 PHE A O 1
ATOM 849 N N . GLU A 1 110 ? -5.320 2.895 14.711 1.00 98.12 110 GLU A N 1
ATOM 850 C CA . GLU A 1 110 ? -6.762 2.969 14.998 1.00 98.12 110 GLU A CA 1
ATOM 851 C C . GLU A 1 110 ? -7.424 4.174 14.307 1.00 98.12 110 GLU A C 1
ATOM 853 O O . GLU A 1 110 ? -8.502 4.033 13.739 1.00 98.12 110 GLU A O 1
ATOM 858 N N . LYS A 1 111 ? -6.748 5.330 14.227 1.00 98.00 111 LYS A N 1
ATOM 859 C CA . LYS A 1 111 ? -7.259 6.487 13.464 1.00 98.00 111 LYS A CA 1
ATOM 860 C C . LYS A 1 111 ? -7.354 6.220 11.960 1.00 98.00 111 LYS A C 1
ATOM 862 O O . LYS A 1 111 ? -8.251 6.730 11.294 1.00 98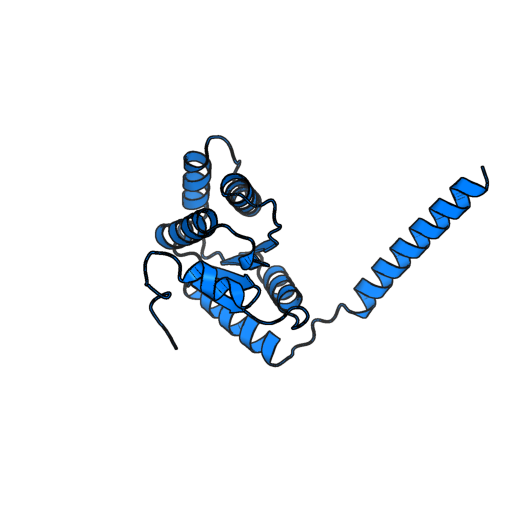.00 111 LYS A O 1
ATOM 867 N N . ILE A 1 112 ? -6.411 5.457 11.402 1.00 98.31 112 ILE A N 1
ATOM 868 C CA . ILE A 1 112 ? -6.481 5.033 9.998 1.00 98.31 112 ILE A CA 1
ATOM 869 C C . ILE A 1 112 ? -7.672 4.092 9.808 1.00 98.31 112 ILE A C 1
ATOM 871 O O . ILE A 1 112 ? -8.418 4.266 8.851 1.00 98.31 112 ILE A O 1
ATOM 875 N N . VAL A 1 113 ? -7.860 3.126 10.714 1.00 98.31 113 VAL A N 1
ATOM 876 C CA . VAL A 1 113 ? -8.994 2.192 10.681 1.00 98.31 113 VAL A CA 1
ATOM 877 C C . VAL A 1 113 ? -10.315 2.956 10.694 1.00 98.31 113 VAL A C 1
ATOM 879 O O . VAL A 1 113 ? -11.111 2.768 9.785 1.00 98.31 113 VAL A O 1
ATOM 882 N N . GLU A 1 114 ? -10.507 3.877 11.640 1.00 97.81 114 GLU A N 1
ATOM 883 C CA . GLU A 1 114 ? -11.713 4.714 11.733 1.00 97.81 114 GLU A CA 1
ATOM 884 C C . GLU A 1 114 ? -11.981 5.496 10.438 1.00 97.81 114 GLU A C 1
ATOM 886 O O . GLU A 1 114 ? -13.122 5.625 10.002 1.00 97.81 114 GLU A O 1
ATOM 891 N N . LYS A 1 115 ? -10.927 6.006 9.790 1.00 97.50 115 LYS A N 1
ATOM 892 C CA . LYS A 1 115 ? -11.063 6.768 8.545 1.00 97.50 115 LYS A CA 1
ATOM 893 C C . LYS A 1 115 ? -11.391 5.899 7.329 1.00 97.50 115 LYS A C 1
ATOM 895 O O . LYS A 1 115 ? -11.972 6.410 6.370 1.00 97.50 115 LYS A O 1
ATOM 900 N N . LEU A 1 116 ? -10.929 4.653 7.320 1.00 97.12 116 LEU A N 1
ATOM 901 C CA . LEU A 1 116 ? -11.015 3.758 6.169 1.00 97.12 116 LEU A CA 1
ATOM 902 C C . LEU A 1 116 ? -12.176 2.769 6.245 1.00 97.12 116 LEU A C 1
ATOM 904 O O . LEU A 1 116 ? -12.574 2.254 5.199 1.00 97.12 116 LEU A O 1
ATOM 908 N N . ASP A 1 117 ? -12.724 2.519 7.429 1.00 96.00 117 ASP A N 1
ATOM 909 C CA . ASP A 1 117 ? -13.892 1.662 7.596 1.00 96.00 117 ASP A CA 1
ATOM 910 C C . ASP A 1 117 ? -15.083 2.181 6.774 1.00 96.00 117 ASP A C 1
ATOM 912 O O . ASP A 1 117 ? -15.402 3.372 6.789 1.00 96.00 117 ASP A O 1
ATOM 916 N N . GLY A 1 118 ? -15.681 1.299 5.971 1.00 91.62 118 GLY A N 1
ATOM 917 C CA . GLY A 1 118 ? -16.768 1.642 5.046 1.00 91.62 118 GLY A CA 1
ATOM 918 C C . GLY A 1 118 ? -16.408 2.647 3.940 1.00 91.62 118 GLY A C 1
ATOM 919 O O . GLY A 1 118 ? -17.303 3.159 3.273 1.00 91.62 118 GLY A O 1
ATOM 920 N N . SER A 1 119 ? -15.124 2.965 3.735 1.00 93.25 119 SER A N 1
ATOM 921 C CA . SER A 1 119 ? -14.705 3.987 2.761 1.00 93.25 119 SER A CA 1
ATOM 922 C C . SER A 1 119 ? -14.602 3.487 1.317 1.00 93.25 119 SER A C 1
ATOM 924 O O . SER A 1 119 ? -14.425 4.305 0.415 1.00 93.25 119 SER A O 1
ATOM 926 N N . GLU A 1 120 ? -14.649 2.165 1.108 1.00 93.12 120 GLU A N 1
ATOM 927 C CA . GLU A 1 120 ? -14.495 1.508 -0.203 1.00 93.12 120 GLU A CA 1
ATOM 928 C C . GLU A 1 120 ? -13.225 1.948 -0.965 1.00 93.12 120 GLU A C 1
ATOM 930 O O . GLU A 1 120 ? -13.177 1.996 -2.193 1.00 93.12 120 GLU A O 1
ATOM 935 N N . ARG A 1 121 ? -12.163 2.311 -0.234 1.00 97.06 121 ARG A N 1
ATOM 936 C CA . ARG A 1 121 ? -10.894 2.763 -0.820 1.00 97.06 121 ARG A CA 1
ATOM 937 C C . ARG A 1 121 ? -9.999 1.596 -1.234 1.00 97.06 121 ARG A C 1
ATOM 939 O O . ARG A 1 121 ? -10.160 0.464 -0.786 1.00 97.06 121 ARG A O 1
ATOM 946 N N . LEU A 1 122 ? -8.993 1.903 -2.052 1.00 98.50 122 LEU A N 1
ATOM 947 C CA . LEU A 1 122 ? -7.935 0.967 -2.440 1.00 98.50 122 LEU A CA 1
ATOM 948 C C . LEU A 1 122 ? -6.580 1.444 -1.915 1.00 98.50 122 LEU A C 1
ATOM 950 O O . LEU A 1 122 ? -6.133 2.532 -2.267 1.00 98.50 122 LEU A O 1
ATOM 954 N N . LEU A 1 123 ? -5.885 0.620 -1.137 1.00 98.62 123 LEU A N 1
ATOM 955 C CA . LEU A 1 123 ? -4.487 0.847 -0.775 1.00 98.62 123 LEU A CA 1
ATOM 956 C C . LEU A 1 123 ? -3.568 0.111 -1.754 1.00 98.62 123 LEU A C 1
ATOM 958 O O . LEU A 1 123 ? -3.586 -1.112 -1.835 1.00 98.62 123 LEU A O 1
ATOM 962 N N . ILE A 1 124 ? -2.731 0.846 -2.477 1.00 98.69 124 ILE A N 1
ATOM 963 C CA . ILE A 1 124 ? -1.747 0.310 -3.418 1.00 98.69 124 ILE A CA 1
ATOM 964 C C . ILE A 1 124 ? -0.355 0.521 -2.826 1.00 98.69 124 ILE A C 1
ATOM 966 O O . ILE A 1 124 ? 0.022 1.647 -2.509 1.00 98.69 124 ILE A O 1
ATOM 970 N N . ILE A 1 125 ? 0.422 -0.551 -2.702 1.00 98.44 125 ILE A N 1
ATOM 971 C CA . ILE A 1 125 ? 1.798 -0.514 -2.203 1.00 98.44 125 ILE A CA 1
ATOM 972 C C . ILE A 1 125 ? 2.720 -1.039 -3.302 1.00 98.44 125 ILE A C 1
ATOM 974 O O . ILE A 1 125 ? 2.688 -2.230 -3.608 1.00 98.44 125 ILE A O 1
ATOM 978 N N . ASP A 1 126 ? 3.531 -0.158 -3.884 1.00 97.88 126 ASP A N 1
ATOM 979 C CA . ASP A 1 126 ? 4.580 -0.521 -4.842 1.00 97.88 126 ASP A CA 1
ATOM 980 C C . ASP A 1 126 ? 5.906 -0.821 -4.127 1.00 97.88 126 ASP A C 1
ATOM 982 O O . ASP A 1 126 ? 6.183 -0.317 -3.032 1.00 97.88 126 ASP A O 1
ATOM 986 N N . GLU A 1 127 ? 6.719 -1.663 -4.759 1.00 96.81 127 GLU A N 1
ATOM 987 C CA . GLU A 1 127 ? 7.958 -2.230 -4.209 1.00 96.81 127 GLU A CA 1
ATOM 988 C C . GLU A 1 127 ? 7.756 -2.955 -2.865 1.00 96.81 127 GLU A C 1
ATOM 990 O O . GLU A 1 127 ? 8.639 -2.992 -2.009 1.00 96.81 127 GLU A O 1
ATOM 995 N N . ALA A 1 128 ? 6.589 -3.578 -2.665 1.00 96.69 128 ALA A N 1
ATOM 996 C CA . ALA A 1 128 ? 6.196 -4.181 -1.392 1.00 96.69 128 ALA A CA 1
ATOM 997 C C . ALA A 1 128 ? 7.170 -5.264 -0.880 1.00 96.69 128 ALA A C 1
ATOM 999 O O . ALA A 1 128 ? 7.135 -5.608 0.303 1.00 96.69 128 ALA A O 1
ATOM 1000 N N . GLU A 1 129 ? 8.066 -5.804 -1.717 1.00 94.94 129 GLU A N 1
ATOM 1001 C CA . GLU A 1 129 ? 9.164 -6.661 -1.261 1.00 94.94 129 GLU A CA 1
ATOM 1002 C C . GLU A 1 129 ? 10.136 -5.983 -0.285 1.00 94.94 129 GLU A C 1
ATOM 1004 O O . GLU A 1 129 ? 10.870 -6.687 0.413 1.00 94.94 129 GLU A O 1
ATOM 1009 N N . LEU A 1 130 ? 10.164 -4.649 -0.248 1.00 96.00 130 LEU A N 1
ATOM 1010 C CA . LEU A 1 130 ? 10.982 -3.857 0.667 1.00 96.00 130 LEU A CA 1
ATOM 1011 C C . LEU A 1 130 ? 10.364 -3.771 2.066 1.00 96.00 130 LEU A C 1
ATOM 1013 O O . LEU A 1 130 ? 11.054 -3.440 3.032 1.00 96.00 130 LEU A O 1
ATOM 1017 N N . LEU A 1 131 ? 9.078 -4.101 2.209 1.00 95.88 131 LEU A N 1
ATOM 1018 C CA . LEU A 1 131 ? 8.412 -4.093 3.501 1.00 95.88 131 LEU A CA 1
ATOM 1019 C C . LEU A 1 131 ? 8.846 -5.270 4.376 1.00 95.88 131 LEU A C 1
ATOM 1021 O O . LEU A 1 131 ? 8.902 -6.428 3.959 1.00 95.88 131 LEU A O 1
ATOM 1025 N N . SER A 1 132 ? 9.058 -4.969 5.657 1.00 93.62 132 SER A N 1
ATOM 1026 C CA . SER A 1 132 ? 9.231 -5.994 6.684 1.00 93.62 132 SER A CA 1
ATOM 1027 C C . SER A 1 132 ? 7.951 -6.818 6.887 1.00 93.62 132 SER A C 1
ATOM 1029 O O . SER A 1 132 ? 6.841 -6.315 6.709 1.00 93.62 132 SER A O 1
ATOM 1031 N N . THR A 1 133 ? 8.079 -8.050 7.391 1.00 91.31 133 THR A N 1
ATOM 1032 C CA . THR A 1 133 ? 6.925 -8.889 7.774 1.00 91.31 133 THR A CA 1
ATOM 1033 C C . THR A 1 133 ? 5.995 -8.187 8.768 1.00 91.31 133 THR A C 1
ATOM 1035 O O . THR A 1 133 ? 4.780 -8.316 8.675 1.00 91.31 133 THR A O 1
ATOM 1038 N N . ARG A 1 134 ? 6.543 -7.389 9.696 1.00 92.75 134 ARG A N 1
ATOM 1039 C CA . ARG A 1 134 ? 5.734 -6.604 10.640 1.00 92.75 134 ARG A CA 1
ATOM 1040 C C . ARG A 1 134 ? 4.932 -5.512 9.925 1.00 92.75 134 ARG A C 1
ATOM 1042 O O . ARG A 1 134 ? 3.791 -5.272 10.296 1.00 92.75 134 ARG A O 1
ATOM 1049 N N . SER A 1 135 ? 5.516 -4.858 8.924 1.00 96.06 135 SER A N 1
ATOM 1050 C CA . SER A 1 135 ? 4.818 -3.863 8.103 1.00 96.06 135 SER A CA 1
ATOM 1051 C C . SER A 1 135 ? 3.678 -4.509 7.305 1.00 96.06 135 SER A C 1
ATOM 1053 O O . SER A 1 135 ? 2.569 -3.989 7.311 1.00 96.06 135 SER A O 1
ATOM 1055 N N . LEU A 1 136 ? 3.924 -5.674 6.695 1.00 94.88 136 LEU A N 1
ATOM 1056 C CA . LEU A 1 136 ? 2.906 -6.444 5.967 1.00 94.88 136 LEU A CA 1
ATOM 1057 C C . LEU A 1 136 ? 1.759 -6.911 6.881 1.00 94.88 136 LEU A C 1
ATOM 1059 O O . LEU A 1 136 ? 0.600 -6.856 6.480 1.00 94.88 136 LEU A O 1
ATOM 1063 N N . GLU A 1 137 ? 2.050 -7.290 8.130 1.00 94.44 137 GLU A N 1
ATOM 1064 C CA . GLU A 1 137 ? 1.014 -7.628 9.117 1.00 94.44 137 GLU A CA 1
ATOM 1065 C C . GLU A 1 137 ? 0.115 -6.425 9.448 1.00 94.44 137 GLU A C 1
ATOM 1067 O O . GLU A 1 137 ? -1.095 -6.594 9.559 1.00 94.44 137 GLU A O 1
ATOM 1072 N N . PHE A 1 138 ? 0.655 -5.202 9.551 1.00 96.50 138 PHE A N 1
ATOM 1073 C CA . PHE A 1 138 ? -0.185 -4.004 9.719 1.00 96.50 138 PHE A CA 1
ATOM 1074 C C . PHE A 1 138 ? -1.119 -3.785 8.527 1.00 96.50 138 PHE A C 1
ATOM 1076 O O . PHE A 1 138 ? -2.288 -3.471 8.730 1.00 96.50 138 PHE A O 1
ATOM 1083 N N . VAL A 1 139 ? -0.630 -3.986 7.300 1.00 97.12 139 VAL A N 1
ATOM 1084 C CA . VAL A 1 139 ? -1.458 -3.882 6.087 1.00 97.12 139 VAL A CA 1
ATOM 1085 C C . VAL A 1 139 ? -2.585 -4.917 6.109 1.00 97.12 139 VAL A C 1
ATOM 1087 O O . VAL A 1 139 ? -3.739 -4.567 5.877 1.00 97.12 139 VAL A O 1
ATOM 1090 N N . ARG A 1 140 ? -2.279 -6.171 6.466 1.00 95.50 140 ARG A N 1
ATOM 1091 C CA . ARG A 1 140 ? -3.282 -7.237 6.609 1.00 95.50 140 ARG A CA 1
ATOM 1092 C C . ARG A 1 140 ? -4.333 -6.890 7.661 1.00 95.50 140 ARG A C 1
ATOM 1094 O O . ARG A 1 140 ? -5.522 -6.976 7.393 1.00 95.50 140 ARG A O 1
ATOM 1101 N N . ARG A 1 141 ? -3.903 -6.443 8.843 1.00 96.69 141 ARG A N 1
ATOM 1102 C CA . ARG A 1 141 ? -4.814 -6.033 9.923 1.00 96.69 141 ARG A CA 1
ATOM 1103 C C . ARG A 1 141 ? -5.692 -4.854 9.530 1.00 96.69 141 ARG A C 1
ATOM 1105 O O . ARG A 1 141 ? -6.827 -4.787 9.991 1.00 96.69 141 ARG A O 1
ATOM 1112 N N . LEU A 1 142 ? -5.170 -3.935 8.719 1.00 97.00 142 LEU A N 1
ATOM 1113 C CA . LEU A 1 142 ? -5.941 -2.808 8.215 1.00 97.00 142 LEU A CA 1
ATOM 1114 C C . LEU A 1 142 ? -7.059 -3.290 7.288 1.00 97.00 142 LEU A C 1
ATOM 1116 O O . LEU A 1 142 ? -8.210 -2.937 7.520 1.00 97.00 142 LEU A O 1
ATOM 1120 N N . HIS A 1 143 ? -6.736 -4.149 6.315 1.00 95.88 143 HIS A N 1
ATOM 1121 C CA . HIS A 1 143 ? -7.732 -4.824 5.477 1.00 95.88 143 HIS A CA 1
ATOM 1122 C C . HIS A 1 143 ? -8.772 -5.560 6.332 1.00 95.88 143 HIS A C 1
ATOM 1124 O O . HIS A 1 143 ? -9.960 -5.298 6.199 1.00 95.88 143 HIS A O 1
ATOM 1130 N N . ASP A 1 144 ? -8.344 -6.408 7.272 1.00 95.88 144 ASP A N 1
ATOM 1131 C CA . ASP A 1 144 ? -9.265 -7.214 8.085 1.00 95.88 144 ASP A CA 1
ATOM 1132 C C . ASP A 1 144 ? -10.266 -6.342 8.864 1.00 95.88 144 ASP A C 1
ATOM 1134 O O . ASP A 1 144 ? -11.433 -6.706 8.996 1.00 95.88 144 ASP A O 1
ATOM 1138 N N . LYS A 1 145 ? -9.825 -5.177 9.357 1.00 96.88 145 LYS A N 1
ATOM 1139 C CA . LYS A 1 145 ? -10.653 -4.251 10.142 1.00 96.88 145 LYS A CA 1
ATOM 1140 C C . LYS A 1 145 ? -11.551 -3.329 9.317 1.00 96.88 145 LYS A C 1
ATOM 1142 O O . LYS A 1 145 ? -12.516 -2.836 9.877 1.00 96.88 145 LYS A O 1
ATOM 1147 N N . THR A 1 146 ? -11.220 -3.056 8.055 1.00 96.88 146 THR A N 1
ATOM 1148 C CA . THR A 1 146 ? -11.879 -1.995 7.257 1.00 96.88 146 THR A CA 1
ATOM 1149 C C . THR A 1 146 ? -12.482 -2.491 5.946 1.00 96.88 146 THR A C 1
ATOM 1151 O O . THR A 1 146 ? -13.232 -1.763 5.305 1.00 96.88 146 THR A O 1
ATOM 1154 N N . GLN A 1 147 ? -12.128 -3.710 5.528 1.00 95.88 147 GLN A N 1
ATOM 1155 C CA . GLN A 1 147 ? -12.509 -4.332 4.257 1.00 95.88 147 GLN A CA 1
ATOM 1156 C C . GLN A 1 147 ? -12.135 -3.504 3.013 1.00 95.88 147 GLN A C 1
ATOM 1158 O O . GLN A 1 147 ? -12.714 -3.689 1.946 1.00 95.88 147 GLN A O 1
ATOM 1163 N N . ILE A 1 148 ? -11.151 -2.600 3.118 1.00 97.69 148 ILE A N 1
ATOM 1164 C CA . ILE A 1 148 ? -10.619 -1.898 1.945 1.00 97.69 148 ILE A CA 1
ATOM 1165 C C . ILE A 1 148 ? -9.870 -2.854 1.015 1.00 97.69 148 ILE A C 1
ATOM 1167 O O . ILE A 1 148 ? -9.240 -3.817 1.456 1.00 97.69 148 ILE A O 1
ATOM 1171 N N . GLY A 1 149 ? -9.854 -2.534 -0.277 1.00 97.75 149 GLY A N 1
ATOM 1172 C CA . GLY A 1 149 ? -9.006 -3.236 -1.231 1.00 97.75 149 GLY A CA 1
ATOM 1173 C C . GLY A 1 149 ? -7.525 -2.990 -0.950 1.00 97.75 149 GLY A C 1
ATOM 1174 O O . GLY A 1 149 ? -7.127 -1.880 -0.584 1.00 97.75 149 GLY A O 1
ATOM 1175 N N . VAL A 1 150 ? -6.682 -3.998 -1.177 1.00 98.50 150 VAL A N 1
ATOM 1176 C CA . VAL A 1 150 ? -5.222 -3.863 -1.065 1.00 98.50 150 VAL A CA 1
ATOM 1177 C C . VAL A 1 150 ? -4.535 -4.467 -2.282 1.00 98.50 150 VAL A C 1
ATOM 1179 O O . VAL A 1 150 ? -4.746 -5.627 -2.615 1.00 98.50 150 VAL A O 1
ATOM 1182 N N . VAL A 1 151 ? -3.643 -3.710 -2.912 1.00 98.31 151 VAL A N 1
ATOM 1183 C CA . VAL A 1 151 ? -2.762 -4.188 -3.982 1.00 98.31 151 VAL A CA 1
ATOM 1184 C C . VAL A 1 151 ? -1.328 -4.147 -3.475 1.00 98.31 151 VAL A C 1
ATOM 1186 O O . VAL A 1 151 ? -0.787 -3.072 -3.219 1.00 98.31 151 VAL A O 1
ATOM 1189 N N . LEU A 1 152 ? -0.693 -5.312 -3.358 1.00 97.88 152 LEU A N 1
ATOM 1190 C CA . LEU A 1 152 ? 0.739 -5.425 -3.086 1.00 97.88 152 LEU A CA 1
ATOM 1191 C C . LEU A 1 152 ? 1.469 -5.690 -4.399 1.00 97.88 152 LEU A C 1
ATOM 1193 O O . LEU A 1 152 ? 1.341 -6.772 -4.977 1.00 97.88 152 LEU A O 1
ATOM 1197 N N . ALA A 1 153 ? 2.232 -4.716 -4.876 1.00 96.50 153 ALA A N 1
ATOM 1198 C CA . ALA A 1 153 ? 2.979 -4.829 -6.113 1.00 96.50 153 ALA A CA 1
ATOM 1199 C C . ALA A 1 153 ? 4.482 -4.925 -5.858 1.00 96.50 153 ALA A C 1
ATOM 1201 O O . ALA A 1 153 ? 5.015 -4.244 -4.986 1.00 96.50 153 ALA A O 1
ATOM 1202 N N . GLY A 1 154 ? 5.175 -5.783 -6.610 1.00 94.50 154 GLY A N 1
ATOM 1203 C CA . GLY A 1 154 ? 6.598 -5.976 -6.362 1.00 94.50 154 GLY A CA 1
ATOM 1204 C C . GLY A 1 154 ? 7.317 -7.007 -7.219 1.00 94.50 154 GLY A C 1
ATOM 1205 O O . GLY A 1 154 ? 6.828 -7.499 -8.241 1.00 94.50 154 GLY A O 1
ATOM 1206 N N . MET A 1 155 ? 8.533 -7.331 -6.809 1.00 93.38 155 MET A N 1
ATOM 1207 C CA . MET A 1 155 ? 9.340 -8.394 -7.409 1.00 93.38 155 MET A CA 1
ATOM 1208 C C . MET A 1 155 ? 8.911 -9.782 -6.899 1.00 93.38 155 MET A C 1
ATOM 1210 O O . MET A 1 155 ? 8.347 -9.884 -5.813 1.00 93.38 155 MET A O 1
ATOM 1214 N N . PRO A 1 156 ? 9.229 -10.892 -7.601 1.00 88.38 156 PRO A N 1
ATOM 1215 C CA . PRO A 1 156 ? 8.807 -12.243 -7.196 1.00 88.38 156 PRO A CA 1
ATOM 1216 C C . PRO A 1 156 ? 9.170 -12.641 -5.754 1.00 88.38 156 PRO A C 1
ATOM 1218 O O . PRO A 1 156 ? 8.466 -13.436 -5.136 1.00 88.38 156 PRO A O 1
ATOM 1221 N N . ARG A 1 157 ? 10.235 -12.056 -5.184 1.00 88.06 157 ARG A N 1
ATOM 1222 C CA . ARG A 1 157 ? 10.631 -12.260 -3.780 1.00 88.06 157 ARG A CA 1
ATOM 1223 C C . ARG A 1 157 ? 9.560 -11.811 -2.772 1.00 88.06 157 ARG A C 1
ATOM 1225 O O . ARG A 1 157 ? 9.543 -12.321 -1.658 1.00 88.06 157 ARG A O 1
ATOM 1232 N N . LEU A 1 158 ? 8.647 -10.919 -3.165 1.00 89.44 158 LEU A N 1
ATOM 1233 C CA . LEU A 1 158 ? 7.479 -10.540 -2.371 1.00 89.44 158 LEU A CA 1
ATOM 1234 C C . LEU A 1 158 ? 6.678 -11.778 -1.947 1.00 89.44 158 LEU A C 1
ATOM 1236 O O . LEU A 1 158 ? 6.320 -11.902 -0.782 1.00 89.44 158 LEU A O 1
ATOM 1240 N N . LEU A 1 159 ? 6.486 -12.750 -2.846 1.00 86.44 159 LEU A N 1
ATOM 1241 C CA . LEU A 1 159 ? 5.774 -13.994 -2.527 1.00 86.44 159 LEU A CA 1
ATOM 1242 C C . LEU A 1 159 ? 6.467 -14.805 -1.426 1.00 86.44 159 LEU A C 1
ATOM 1244 O O . LEU A 1 159 ? 5.802 -15.513 -0.677 1.00 86.44 159 LEU A O 1
ATOM 1248 N N . VAL A 1 160 ? 7.791 -14.703 -1.308 1.00 84.69 160 VAL A N 1
ATOM 1249 C CA . VAL A 1 160 ? 8.553 -15.360 -0.238 1.00 84.69 160 VAL A CA 1
ATOM 1250 C C . VAL A 1 160 ? 8.320 -14.646 1.093 1.00 84.69 160 VAL A C 1
ATOM 1252 O O . VAL A 1 160 ? 8.041 -15.311 2.088 1.00 84.69 160 VAL A O 1
ATOM 1255 N N . ASN A 1 161 ? 8.351 -13.308 1.108 1.00 82.88 161 ASN A N 1
ATOM 1256 C CA . ASN A 1 161 ? 8.068 -12.506 2.307 1.00 82.88 161 ASN A CA 1
ATOM 1257 C C . ASN A 1 161 ? 6.656 -12.770 2.849 1.00 82.88 161 ASN A C 1
ATOM 1259 O O . ASN A 1 161 ? 6.448 -12.823 4.060 1.00 82.88 161 ASN A O 1
ATOM 1263 N N . LEU A 1 162 ? 5.709 -12.977 1.934 1.00 82.75 162 LEU A N 1
ATOM 1264 C CA . LEU A 1 162 ? 4.314 -13.292 2.220 1.00 82.75 162 LEU A CA 1
ATOM 1265 C C . LEU A 1 162 ? 4.095 -14.718 2.751 1.00 82.75 162 LEU A C 1
ATOM 1267 O O . LEU A 1 162 ? 3.115 -14.959 3.443 1.00 82.75 162 LEU A O 1
ATOM 1271 N N . ARG A 1 163 ? 5.007 -15.658 2.475 1.00 72.00 163 ARG A N 1
ATOM 1272 C CA . ARG A 1 163 ? 4.926 -17.060 2.932 1.00 72.00 163 ARG A CA 1
ATOM 1273 C C . ARG A 1 163 ? 5.529 -17.304 4.332 1.00 72.00 163 ARG A C 1
ATOM 1275 O O . ARG A 1 163 ? 5.545 -18.441 4.797 1.00 72.00 163 ARG A O 1
ATOM 1282 N N . GLY A 1 164 ? 6.058 -16.285 5.015 1.00 61.19 164 GLY A N 1
ATOM 1283 C CA . GLY A 1 164 ? 6.790 -16.437 6.284 1.00 61.19 164 GLY A CA 1
ATOM 1284 C C . GLY A 1 164 ? 5.954 -16.859 7.515 1.00 61.19 164 GLY A C 1
ATOM 1285 O O . GLY A 1 164 ? 4.863 -16.350 7.738 1.00 61.19 164 GLY A O 1
ATOM 1286 N N . LYS A 1 165 ? 6.530 -17.761 8.336 1.00 46.06 165 LYS A N 1
ATOM 1287 C CA . LYS A 1 165 ? 6.133 -18.344 9.653 1.00 46.06 165 LYS A CA 1
ATOM 1288 C C . LYS A 1 165 ? 4.720 -18.918 9.874 1.00 46.06 165 LYS A C 1
ATOM 1290 O O . LYS A 1 165 ? 4.630 -19.828 10.692 1.00 46.06 165 LYS A O 1
ATOM 1295 N N . SER A 1 166 ? 3.673 -18.487 9.175 1.00 43.47 166 SER A N 1
ATOM 1296 C CA . SER A 1 166 ? 2.301 -18.974 9.426 1.00 43.47 166 SER A CA 1
ATOM 1297 C C . SER A 1 166 ? 1.731 -19.891 8.343 1.00 43.47 166 SER A C 1
ATOM 1299 O O . SER A 1 166 ? 0.594 -20.317 8.475 1.00 43.47 166 SER A O 1
ATOM 1301 N N . GLY A 1 167 ? 2.493 -20.241 7.300 1.00 39.09 167 GLY A N 1
ATOM 1302 C CA . GLY A 1 167 ? 2.131 -21.304 6.346 1.00 39.09 167 GLY A CA 1
ATOM 1303 C C . GLY A 1 167 ? 0.884 -21.062 5.481 1.00 39.09 167 GLY A C 1
ATOM 1304 O O . GLY A 1 167 ? 0.694 -21.768 4.495 1.00 39.09 167 GLY A O 1
ATOM 1305 N N . GLU A 1 168 ? 0.070 -20.056 5.779 1.00 40.56 168 GLU A N 1
ATOM 1306 C CA . GLU A 1 168 ? -1.095 -19.704 4.985 1.00 40.56 168 GLU A CA 1
ATOM 1307 C C . GLU A 1 168 ? -0.666 -18.769 3.855 1.00 40.56 168 GLU A C 1
ATOM 1309 O O . GLU A 1 168 ? -0.425 -17.575 4.035 1.00 40.56 168 GLU A O 1
ATOM 1314 N N . LEU A 1 169 ? -0.576 -19.336 2.648 1.00 45.19 169 LEU A N 1
ATOM 1315 C CA . LEU A 1 169 ? -0.912 -18.556 1.467 1.00 45.19 169 LEU A CA 1
ATOM 1316 C C . LEU A 1 169 ? -2.286 -17.940 1.717 1.00 45.19 169 LEU A C 1
ATOM 1318 O O . LEU A 1 169 ? -3.201 -18.672 2.088 1.00 45.19 169 LEU A O 1
ATOM 1322 N N . PHE A 1 170 ? -2.385 -16.629 1.477 1.00 47.72 170 PHE A N 1
ATOM 1323 C CA . PHE A 1 170 ? -3.599 -15.910 1.094 1.00 47.72 170 PHE A CA 1
ATOM 1324 C C . PHE A 1 170 ? -4.621 -16.893 0.530 1.00 47.72 170 PHE A C 1
ATOM 1326 O O . PHE A 1 170 ? -4.496 -17.345 -0.611 1.00 47.72 170 PHE A O 1
ATOM 1333 N N . SER A 1 171 ? -5.536 -17.344 1.383 1.00 36.31 171 SER A N 1
ATOM 1334 C CA . SER A 1 171 ? -6.467 -18.380 0.997 1.00 36.31 171 SER A CA 1
ATOM 1335 C C . SER A 1 171 ? -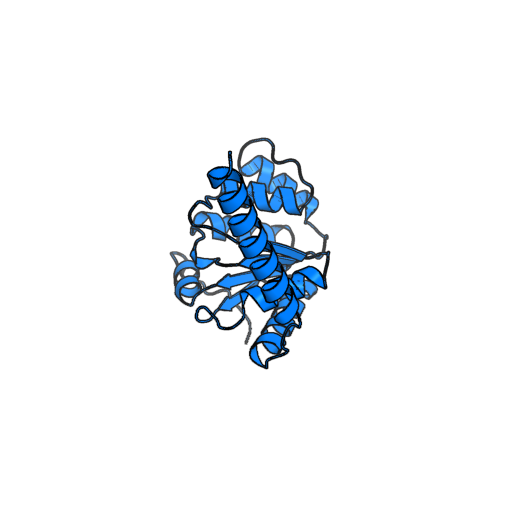7.487 -17.741 0.066 1.00 36.31 171 SER A C 1
ATOM 1337 O O . SER A 1 171 ? -8.186 -16.802 0.445 1.00 36.31 171 SER A O 1
ATOM 1339 N N . SER A 1 172 ? -7.614 -18.343 -1.123 1.00 26.84 172 SER A N 1
ATOM 1340 C CA . SER A 1 172 ? -8.674 -18.122 -2.124 1.00 26.84 172 SER A CA 1
ATOM 1341 C C . SER A 1 172 ? -8.434 -16.864 -2.999 1.00 26.84 172 SER A C 1
ATOM 1343 O O . SER A 1 172 ? -8.197 -15.791 -2.468 1.00 26.84 172 SER A O 1
ATOM 1345 N N . ILE A 1 173 ? -8.488 -16.854 -4.340 1.00 29.92 173 ILE A N 1
ATOM 1346 C CA . ILE A 1 173 ? -9.192 -17.664 -5.355 1.00 29.92 173 ILE A CA 1
ATOM 1347 C C . ILE A 1 173 ? -8.417 -17.552 -6.702 1.00 29.92 173 ILE A C 1
ATOM 1349 O O . ILE A 1 173 ? -7.645 -16.612 -6.885 1.00 29.92 173 ILE A O 1
ATOM 1353 N N . TRP A 1 174 ? -8.610 -18.546 -7.580 1.00 38.34 174 TRP A N 1
ATOM 1354 C CA . TRP A 1 174 ? -8.082 -18.738 -8.946 1.00 38.34 174 TRP A CA 1
ATOM 1355 C C . TRP A 1 174 ? -8.235 -17.561 -9.914 1.00 38.34 174 TRP A C 1
ATOM 1357 O O . TRP A 1 174 ? -9.295 -16.901 -9.869 1.00 38.34 174 TRP A O 1
#